Protein AF-A0A7R7WGQ7-F1 (afdb_monomer)

Nearest PDB structures (foldseek):
  2ivq-assembly1_D  TM=3.735E-01  e=1.641E+00  Escherichia coli
  2iu7-assembly1_I  TM=3.763E-01  e=2.110E+00  Escherichia coli
  2iu7-assembly1_J  TM=3.765E-01  e=1.981E+00  Escherichia coli
  2iuo-assembly1_J  TM=3.733E-01  e=1.981E+00  Escherichia coli
  8dy7-assembly1_G  TM=5.389E-01  e=8.961E+00  Streptomyces venezuelae

InterPro domains:
  IPR001171 Sterol biosynthesis ERG24/DHCR-like [PF01222] (3-118)
  IPR001171 Sterol biosynthesis ERG24/DHCR-like [PF01222] (130-166)
  IPR018083 Sterol reductase, conserved site [PS01018] (130-153)

Sequence (166 aa):
MFTVVLLRAVVVVDFFVNEEVFFHTLDGKYESFGFYNIYGFSAMMPVFWTLQTQYLAKHPTEISLPALIASIVIFVAGWSLRFYADRQKMRFNRTQGKCLFWGRQAQGIPVSYQTRDGKTHRSHLLCSGMIVHRCFRDEEKCADKYGSGWDEYCRRVPWRIVPGVF

Secondary structure (DSSP, 8-state):
-HHHHHHHHHHHHHHHHTHHHHTTSHHHHHPPPSHHHHHIIIIIHHHHHHHHHHHHHHS-----HHHHHHHHHHHHHHHHHHHHHHHHHHHHHHTTT--EETTEE--EEEEEEE-TTS-EEEEEEE-SS------HHHHHHHHHHHTHHHHHHHHH---SSSTTT-

Radius of gyration: 19.75 Å; Cα contacts (8 Å, |Δi|>4): 121; chains: 1; bounding box: 44×36×57 Å

Structure (mmCIF, N/CA/C/O backbone):
data_AF-A0A7R7WGQ7-F1
#
_entry.id   AF-A0A7R7WGQ7-F1
#
loop_
_atom_site.group_PDB
_atom_site.id
_atom_site.type_symbol
_atom_site.label_atom_id
_atom_site.label_alt_id
_atom_site.label_comp_id
_atom_site.label_asym_id
_atom_site.label_entity_id
_atom_site.label_seq_id
_atom_site.pdbx_PDB_ins_code
_atom_site.Cartn_x
_atom_site.Cartn_y
_atom_site.Cartn_z
_atom_site.occupancy
_atom_site.B_iso_or_equiv
_atom_site.auth_seq_id
_atom_site.auth_comp_id
_atom_site.auth_asym_id
_atom_site.auth_atom_id
_atom_site.pdbx_PDB_model_num
ATOM 1 N N . MET A 1 1 ? 15.318 -0.614 -17.444 1.00 84.44 1 MET A N 1
ATOM 2 C CA . MET A 1 1 ? 15.894 -0.821 -16.092 1.00 84.44 1 MET A CA 1
ATOM 3 C C . MET A 1 1 ? 15.761 0.415 -15.200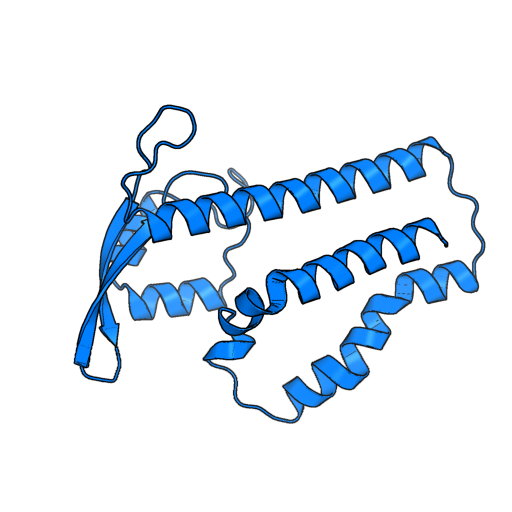 1.00 84.44 1 MET A C 1
ATOM 5 O O . MET A 1 1 ? 15.094 0.317 -14.178 1.00 84.44 1 MET A O 1
ATOM 9 N N . PHE A 1 2 ? 16.328 1.568 -15.585 1.00 88.00 2 PHE A N 1
ATOM 10 C CA . PHE A 1 2 ? 16.333 2.796 -14.767 1.00 88.00 2 PHE A CA 1
ATOM 11 C C . PHE A 1 2 ? 14.957 3.223 -14.247 1.00 88.00 2 PHE A C 1
ATOM 13 O O . PHE A 1 2 ? 14.814 3.483 -13.058 1.00 88.00 2 PHE A O 1
ATOM 20 N N . THR A 1 3 ? 13.930 3.217 -15.100 1.00 88.56 3 THR A N 1
ATOM 21 C CA . THR A 1 3 ? 12.568 3.602 -14.701 1.00 88.56 3 THR A CA 1
ATOM 22 C C . THR A 1 3 ? 12.040 2.754 -13.546 1.00 88.56 3 THR A C 1
ATOM 24 O O . THR A 1 3 ? 11.527 3.301 -12.581 1.00 88.56 3 THR A O 1
ATOM 27 N N . VAL A 1 4 ? 12.217 1.430 -13.584 1.00 90.06 4 VAL A N 1
ATOM 28 C CA . VAL A 1 4 ? 11.730 0.529 -12.521 1.00 90.06 4 VAL A CA 1
ATOM 29 C C . VAL A 1 4 ? 12.442 0.802 -11.196 1.00 90.06 4 VAL A C 1
ATOM 31 O O . VAL A 1 4 ? 11.802 0.823 -10.147 1.00 90.06 4 VAL A O 1
ATOM 34 N N . VAL A 1 5 ? 13.754 1.052 -11.243 1.00 91.44 5 VAL A N 1
ATOM 35 C CA . VAL A 1 5 ? 14.539 1.418 -10.055 1.00 91.44 5 VAL A CA 1
ATOM 36 C C . VAL A 1 5 ? 14.045 2.742 -9.474 1.00 91.44 5 VAL A C 1
ATOM 38 O O . VAL A 1 5 ? 13.838 2.831 -8.267 1.00 91.44 5 VAL A O 1
ATOM 41 N N . LEU A 1 6 ? 13.794 3.742 -10.323 1.00 92.38 6 LEU A N 1
ATOM 42 C CA . LEU A 1 6 ? 13.320 5.058 -9.899 1.00 92.38 6 LEU A CA 1
ATOM 43 C C . LEU A 1 6 ? 11.914 4.997 -9.286 1.00 92.38 6 LEU A C 1
ATOM 45 O O . LEU A 1 6 ? 11.705 5.532 -8.201 1.00 92.38 6 LEU A O 1
ATOM 49 N N . LEU A 1 7 ? 10.970 4.293 -9.920 1.00 92.56 7 LEU A N 1
ATOM 50 C CA . LEU A 1 7 ? 9.621 4.110 -9.370 1.00 92.56 7 LEU A CA 1
ATOM 51 C C . LEU A 1 7 ? 9.659 3.391 -8.012 1.00 92.56 7 LEU A C 1
ATOM 53 O O . LEU A 1 7 ? 8.955 3.785 -7.086 1.00 92.56 7 LEU A O 1
ATOM 57 N N . ARG A 1 8 ? 10.525 2.379 -7.854 1.00 92.00 8 ARG A N 1
ATOM 58 C CA . ARG A 1 8 ? 10.718 1.700 -6.565 1.00 92.00 8 ARG A CA 1
ATOM 59 C C . ARG A 1 8 ? 11.329 2.630 -5.517 1.00 92.00 8 ARG A C 1
ATOM 61 O O . ARG A 1 8 ? 10.873 2.623 -4.380 1.00 92.00 8 ARG A O 1
ATOM 68 N N . ALA A 1 9 ? 12.321 3.438 -5.890 1.00 92.44 9 ALA A N 1
ATOM 69 C CA . ALA A 1 9 ? 12.937 4.404 -4.986 1.00 92.44 9 ALA A CA 1
ATOM 70 C C . ALA A 1 9 ? 11.906 5.409 -4.448 1.00 92.44 9 ALA A C 1
ATOM 72 O O . ALA A 1 9 ? 11.914 5.691 -3.255 1.00 92.44 9 ALA A O 1
ATOM 73 N N . VAL A 1 10 ? 10.967 5.870 -5.284 1.00 92.81 10 VAL A N 1
ATOM 74 C CA . VAL A 1 10 ? 9.854 6.730 -4.842 1.00 92.81 10 VAL A CA 1
ATOM 75 C C . VAL A 1 10 ? 9.012 6.045 -3.762 1.00 92.81 10 VAL A C 1
ATOM 77 O O . VAL A 1 10 ? 8.719 6.669 -2.747 1.00 92.81 10 VAL A O 1
ATOM 80 N N . VAL A 1 11 ? 8.664 4.765 -3.935 1.00 91.19 11 VAL A N 1
ATOM 81 C CA . VAL A 1 11 ? 7.897 4.006 -2.925 1.00 91.19 11 VAL A CA 1
ATOM 82 C C . VAL A 1 11 ? 8.679 3.854 -1.619 1.00 91.19 11 VAL A C 1
ATOM 84 O O . VAL A 1 11 ? 8.107 4.005 -0.545 1.00 91.19 11 VAL A O 1
ATOM 87 N N . VAL A 1 12 ? 9.983 3.579 -1.697 1.00 92.06 12 VAL A N 1
ATOM 88 C CA . VAL A 1 12 ? 10.841 3.439 -0.510 1.00 92.06 12 VAL A CA 1
ATOM 89 C C . VAL A 1 12 ? 10.956 4.765 0.243 1.00 92.06 12 VAL A C 1
ATOM 91 O O . VAL A 1 12 ? 10.806 4.791 1.461 1.00 92.06 12 VAL A O 1
ATOM 94 N N . VAL A 1 13 ? 11.176 5.874 -0.466 1.00 94.12 13 VAL A N 1
ATOM 95 C CA . VAL A 1 13 ? 11.225 7.208 0.150 1.00 94.12 13 VAL A CA 1
ATOM 96 C C . VAL A 1 13 ? 9.881 7.553 0.789 1.00 94.12 13 VAL A C 1
ATOM 98 O O . VAL A 1 13 ? 9.855 8.012 1.925 1.00 94.12 13 VAL A O 1
ATOM 101 N N . ASP A 1 14 ? 8.766 7.292 0.104 1.00 90.56 14 ASP A N 1
ATOM 102 C CA . ASP A 1 14 ? 7.423 7.521 0.647 1.00 90.56 14 ASP A CA 1
ATOM 103 C C . ASP A 1 14 ? 7.162 6.713 1.926 1.00 90.56 14 ASP A C 1
ATOM 105 O O . ASP A 1 14 ? 6.594 7.249 2.878 1.00 90.56 14 ASP A O 1
ATOM 109 N N . PHE A 1 15 ? 7.626 5.461 1.976 1.00 89.00 15 PHE A N 1
ATOM 110 C CA . PHE A 1 15 ? 7.545 4.629 3.174 1.00 89.00 15 PHE A CA 1
ATOM 111 C C . PHE A 1 15 ? 8.283 5.265 4.357 1.00 89.00 15 PHE A C 1
ATOM 113 O O . PHE A 1 15 ? 7.694 5.402 5.425 1.00 89.00 15 PHE A O 1
ATOM 120 N N . PHE A 1 16 ? 9.530 5.708 4.166 1.00 91.69 16 PHE A N 1
ATOM 121 C CA . PHE A 1 16 ? 10.309 6.332 5.242 1.00 91.69 16 PHE A CA 1
ATOM 122 C C . PHE A 1 16 ? 9.767 7.704 5.657 1.00 91.69 16 PHE A C 1
ATOM 124 O O . PHE A 1 16 ? 9.778 8.038 6.836 1.00 91.69 16 PHE A O 1
ATOM 131 N N . VAL A 1 17 ? 9.241 8.494 4.718 1.00 90.94 17 VAL A N 1
ATOM 132 C CA . VAL A 1 17 ? 8.597 9.779 5.042 1.00 90.94 17 VAL A CA 1
ATOM 133 C C . VAL A 1 17 ? 7.339 9.574 5.893 1.00 90.94 17 VAL A C 1
ATOM 135 O O . VAL A 1 17 ? 7.042 10.402 6.750 1.00 90.94 17 VAL A O 1
ATOM 138 N N . ASN A 1 18 ? 6.610 8.475 5.683 1.00 87.56 18 ASN A N 1
ATOM 139 C CA . ASN A 1 18 ? 5.382 8.146 6.410 1.00 87.56 18 ASN A CA 1
ATOM 140 C C . ASN A 1 18 ? 5.576 6.962 7.375 1.00 87.56 18 ASN A C 1
ATOM 142 O O . ASN A 1 18 ? 4.634 6.201 7.610 1.00 87.56 18 ASN A O 1
ATOM 146 N N . GLU A 1 19 ? 6.774 6.801 7.943 1.00 89.75 19 GLU A N 1
ATOM 147 C CA . GLU A 1 19 ? 7.125 5.655 8.795 1.00 89.75 19 GLU A CA 1
ATOM 148 C C . GLU A 1 19 ? 6.174 5.505 9.995 1.00 89.75 19 GLU A C 1
ATOM 150 O O . GLU A 1 19 ? 5.820 4.394 10.383 1.00 89.75 19 GLU A O 1
ATOM 155 N N . GLU A 1 20 ? 5.651 6.612 10.530 1.00 85.81 20 GLU A N 1
ATOM 156 C CA . GLU A 1 20 ? 4.666 6.593 11.619 1.00 85.81 20 GLU A CA 1
ATOM 157 C C . GLU A 1 20 ? 3.409 5.764 11.291 1.00 85.81 20 GLU A C 1
ATOM 159 O O . GLU A 1 20 ? 2.813 5.132 12.168 1.00 85.81 20 GLU A O 1
ATOM 164 N N . VAL A 1 21 ? 3.021 5.711 10.013 1.00 82.25 21 VAL A N 1
ATOM 165 C CA . VAL A 1 21 ? 1.846 4.966 9.551 1.00 82.25 21 VAL A CA 1
ATOM 166 C C . VAL A 1 21 ? 2.081 3.460 9.655 1.00 82.25 21 VAL A C 1
ATOM 168 O O . VAL A 1 21 ? 1.125 2.715 9.891 1.00 82.25 21 VAL A O 1
ATOM 171 N N . PHE A 1 22 ? 3.333 2.999 9.570 1.00 83.38 22 PHE A N 1
ATOM 172 C CA . PHE A 1 22 ? 3.681 1.587 9.715 1.00 83.38 22 PHE A CA 1
ATOM 173 C C . PHE A 1 22 ? 3.238 1.033 11.075 1.00 83.38 22 PHE A C 1
ATOM 175 O O . PHE A 1 22 ? 2.601 -0.018 11.135 1.00 83.38 22 PHE A O 1
ATOM 182 N N . PHE A 1 23 ? 3.431 1.781 12.164 1.00 83.50 23 PHE A N 1
ATOM 183 C CA . PHE A 1 23 ? 2.985 1.377 13.507 1.00 83.50 23 PHE A CA 1
ATOM 184 C C . PHE A 1 23 ? 1.461 1.330 13.658 1.00 83.50 23 PHE A C 1
ATOM 186 O O . PHE A 1 23 ? 0.927 0.801 14.635 1.00 83.50 23 PHE A O 1
ATOM 193 N N . HIS A 1 24 ? 0.722 1.888 12.700 1.00 79.31 24 HIS A N 1
ATOM 194 C CA . HIS A 1 24 ? -0.728 1.814 12.676 1.00 79.31 24 HIS A CA 1
ATOM 195 C C . HIS A 1 24 ? -1.288 0.623 11.896 1.00 79.31 24 HIS A C 1
ATOM 197 O O . HIS A 1 24 ? -2.495 0.374 12.024 1.00 79.31 24 HIS A O 1
ATOM 203 N N . THR A 1 25 ? -0.440 -0.111 11.172 1.00 82.06 25 THR A N 1
ATOM 204 C CA . THR A 1 25 ? -0.795 -1.330 10.432 1.00 82.06 25 THR A CA 1
ATOM 205 C C . THR A 1 25 ? -1.092 -2.512 11.361 1.00 82.06 25 THR A C 1
ATOM 207 O O . THR A 1 25 ? -0.892 -2.444 12.579 1.00 82.06 25 THR A O 1
ATOM 210 N N . LEU A 1 26 ? -1.616 -3.602 10.792 1.00 79.69 26 LEU A N 1
ATOM 211 C CA . LEU A 1 26 ? -1.875 -4.830 11.542 1.00 79.69 26 LEU A CA 1
ATOM 212 C C . LEU A 1 26 ? -0.591 -5.451 12.092 1.00 79.69 26 LEU A C 1
ATOM 214 O O . LEU A 1 26 ? -0.585 -5.861 13.255 1.00 79.69 26 LEU A O 1
ATOM 218 N N . ASP A 1 27 ? 0.456 -5.474 11.270 1.00 80.19 27 ASP A N 1
ATOM 219 C CA . ASP A 1 27 ? 1.744 -6.088 11.587 1.00 80.19 27 ASP A CA 1
ATOM 220 C C . ASP A 1 27 ? 2.391 -5.361 12.772 1.00 80.19 27 ASP A C 1
ATOM 222 O O . ASP A 1 27 ? 2.800 -5.992 13.741 1.00 80.19 27 ASP A O 1
ATOM 226 N N . GLY A 1 28 ? 2.359 -4.022 12.769 1.00 83.00 28 GLY A N 1
ATOM 227 C CA . GLY A 1 28 ? 2.919 -3.213 13.855 1.00 83.00 28 GLY A CA 1
ATOM 228 C C . GLY A 1 28 ? 2.157 -3.292 15.187 1.00 83.00 28 GLY A C 1
ATOM 229 O O . GLY A 1 28 ? 2.760 -3.118 16.242 1.00 83.00 28 GLY A O 1
ATOM 230 N N . LYS A 1 29 ? 0.837 -3.535 15.172 1.00 82.19 29 LYS A N 1
ATOM 231 C CA . LYS A 1 29 ? 0.005 -3.513 16.396 1.00 82.19 29 LYS A CA 1
ATOM 232 C C . LYS A 1 29 ? -0.230 -4.871 17.035 1.00 82.19 29 LYS A C 1
ATOM 234 O O . LYS A 1 29 ? -0.433 -4.936 18.246 1.00 82.19 29 LYS A O 1
ATOM 239 N N . TYR A 1 30 ? -0.352 -5.917 16.224 1.00 79.12 30 TYR A N 1
ATOM 240 C CA . TYR A 1 30 ? -0.943 -7.179 16.670 1.00 79.12 30 TYR A CA 1
ATOM 241 C C . TYR A 1 30 ? -0.056 -8.393 16.440 1.00 79.12 30 TYR A C 1
ATOM 243 O O . TYR A 1 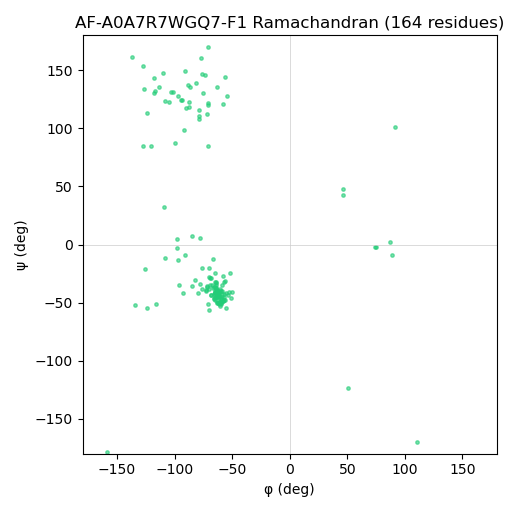30 ? -0.303 -9.417 17.074 1.00 79.12 30 TYR A O 1
ATOM 251 N N . GLU A 1 31 ? 0.918 -8.324 15.535 1.00 82.31 31 GLU A N 1
ATOM 252 C CA . GLU A 1 31 ? 1.778 -9.471 15.267 1.00 82.31 31 GLU A CA 1
ATOM 253 C C . GLU A 1 31 ? 2.964 -9.500 16.229 1.00 82.31 31 GLU A C 1
ATOM 255 O O . GLU A 1 31 ? 3.602 -8.485 16.508 1.00 82.31 31 GLU A O 1
ATOM 260 N N . SER A 1 32 ? 3.256 -10.685 16.767 1.00 83.88 32 SER A N 1
ATOM 261 C CA . SER A 1 32 ? 4.446 -10.887 17.580 1.00 83.88 32 SER A CA 1
ATOM 262 C C . SER A 1 32 ? 5.691 -10.908 16.697 1.00 83.88 32 SER A C 1
ATOM 264 O O . SER A 1 32 ? 5.688 -11.381 15.555 1.00 83.88 32 SER A O 1
ATOM 266 N N . PHE A 1 33 ? 6.793 -10.401 17.239 1.00 85.56 33 PHE A N 1
ATOM 267 C CA . PHE A 1 33 ? 8.074 -10.505 16.563 1.00 85.56 33 PHE A CA 1
ATOM 268 C C . PHE A 1 33 ? 8.554 -11.960 16.611 1.00 85.56 33 PHE A C 1
ATOM 270 O O . PHE A 1 33 ? 8.719 -12.537 17.685 1.00 85.56 33 PHE A O 1
ATOM 277 N N . GLY A 1 34 ? 8.745 -12.568 15.444 1.00 89.06 34 GLY A N 1
ATOM 278 C CA . GLY A 1 34 ? 9.099 -13.978 15.317 1.00 89.06 34 GLY A CA 1
ATOM 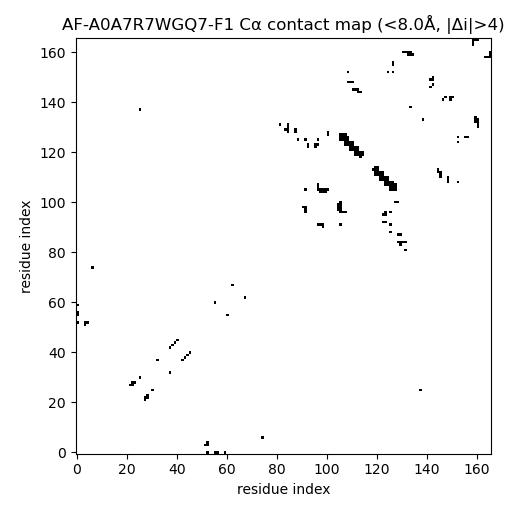279 C C . GLY A 1 34 ? 9.749 -14.281 13.974 1.00 89.06 34 GLY A C 1
ATOM 280 O O . GLY A 1 34 ? 9.936 -13.389 13.146 1.00 89.06 34 GLY A O 1
ATOM 281 N N . PHE A 1 35 ? 10.077 -15.556 13.748 1.00 90.75 35 PHE A N 1
ATOM 282 C CA . PHE A 1 35 ? 10.805 -15.998 12.554 1.00 90.75 35 PHE A CA 1
ATOM 283 C C . PHE A 1 35 ? 10.146 -15.548 11.246 1.00 90.75 35 PHE A C 1
ATOM 285 O O . PHE A 1 35 ? 10.839 -15.057 10.363 1.00 90.75 35 PHE A O 1
ATOM 292 N N . TYR A 1 36 ? 8.817 -15.655 11.141 1.00 87.44 36 TYR A N 1
ATOM 293 C CA . TYR A 1 36 ? 8.073 -15.229 9.953 1.00 87.44 36 TYR A CA 1
ATOM 294 C C . TYR A 1 36 ? 8.321 -13.752 9.609 1.00 87.44 36 TYR A C 1
ATOM 296 O O . TYR A 1 36 ? 8.670 -13.440 8.474 1.00 87.44 36 TYR A O 1
ATOM 304 N N . ASN A 1 37 ? 8.232 -12.863 10.602 1.00 87.00 37 ASN A N 1
ATOM 305 C CA . ASN A 1 37 ? 8.456 -11.430 10.413 1.00 87.00 37 ASN A CA 1
ATOM 306 C C . ASN A 1 37 ? 9.922 -11.125 10.086 1.00 87.00 37 ASN A C 1
ATOM 308 O O . ASN A 1 37 ? 10.205 -10.390 9.141 1.00 87.00 37 ASN A O 1
ATOM 312 N N . ILE A 1 38 ? 10.865 -11.752 10.796 1.00 90.44 38 ILE A N 1
ATOM 313 C CA . ILE A 1 38 ? 12.300 -11.583 10.529 1.00 90.44 38 ILE A CA 1
ATOM 314 C C . ILE A 1 38 ? 12.636 -12.030 9.105 1.00 90.44 38 ILE A C 1
ATOM 316 O O . ILE A 1 38 ? 13.232 -11.271 8.343 1.00 90.44 38 ILE A O 1
ATOM 320 N N . TYR A 1 39 ? 12.247 -13.245 8.725 1.00 92.81 39 TYR A N 1
ATOM 321 C CA . TYR A 1 39 ? 12.525 -13.805 7.405 1.00 92.81 39 TYR A CA 1
ATOM 322 C C . TYR A 1 39 ? 11.818 -13.020 6.293 1.00 92.81 39 TYR A C 1
ATOM 324 O O . TYR A 1 39 ? 12.424 -12.723 5.259 1.00 92.81 39 TYR A O 1
ATOM 332 N N . GLY A 1 40 ? 10.564 -12.629 6.533 1.00 90.56 40 GLY A N 1
ATOM 333 C CA . GLY A 1 40 ? 9.759 -11.815 5.631 1.00 90.56 40 GLY A CA 1
ATOM 334 C C . GLY A 1 40 ? 10.451 -10.504 5.263 1.00 90.56 40 GLY A C 1
ATOM 335 O O . GLY A 1 40 ? 10.675 -10.243 4.080 1.00 90.56 40 GLY A O 1
ATOM 336 N N . PHE A 1 41 ? 10.850 -9.713 6.263 1.00 88.06 41 PHE A N 1
ATOM 337 C CA . PHE A 1 41 ? 11.467 -8.405 6.033 1.00 88.06 41 PHE A CA 1
ATOM 338 C C . PHE A 1 41 ? 12.932 -8.487 5.584 1.00 88.06 41 PHE A C 1
ATOM 340 O O . PHE A 1 41 ? 13.343 -7.708 4.727 1.00 88.06 41 PHE A O 1
ATOM 347 N N . SER A 1 42 ? 13.728 -9.417 6.126 1.00 89.31 42 SER A N 1
ATOM 348 C CA . SER A 1 42 ? 15.180 -9.451 5.873 1.00 89.31 42 SER A CA 1
ATOM 349 C C . SER A 1 42 ? 15.588 -10.190 4.598 1.00 89.31 42 SER A C 1
ATOM 351 O O . SER A 1 42 ? 16.534 -9.774 3.933 1.00 89.31 42 SER A O 1
ATOM 353 N N . ALA A 1 43 ? 14.892 -11.272 4.243 1.00 89.25 43 ALA A N 1
ATOM 354 C CA . ALA A 1 43 ? 15.289 -12.143 3.138 1.00 89.25 43 ALA A CA 1
ATOM 355 C C . ALA A 1 43 ? 14.255 -12.134 2.013 1.00 89.25 43 ALA A C 1
ATOM 357 O O . ALA A 1 43 ? 14.583 -11.903 0.850 1.00 89.25 43 ALA A O 1
ATOM 358 N N . MET A 1 44 ? 12.989 -12.356 2.358 1.00 92.31 44 MET A N 1
ATOM 359 C CA . MET A 1 44 ? 11.943 -12.599 1.375 1.00 92.31 44 MET A CA 1
ATOM 360 C C . MET A 1 44 ? 11.591 -11.333 0.576 1.00 92.31 44 MET A C 1
ATOM 362 O O . MET A 1 44 ? 11.593 -11.353 -0.658 1.00 92.31 44 MET A O 1
ATOM 366 N N . MET A 1 45 ? 11.322 -10.214 1.258 1.00 90.00 45 MET A N 1
ATOM 367 C CA . MET A 1 45 ? 10.947 -8.955 0.608 1.00 90.00 45 MET A CA 1
ATOM 368 C C . MET A 1 45 ? 12.039 -8.413 -0.327 1.00 90.00 45 MET A C 1
ATOM 370 O O . MET A 1 45 ? 11.718 -8.173 -1.492 1.00 90.00 45 MET A O 1
ATOM 374 N N . PRO A 1 46 ? 13.318 -8.273 0.078 1.00 90.12 46 PRO A N 1
ATOM 375 C CA . PRO A 1 46 ? 14.356 -7.753 -0.817 1.00 90.12 46 PRO A CA 1
ATOM 376 C C . PRO A 1 46 ? 14.535 -8.592 -2.088 1.00 90.12 46 PRO A C 1
ATOM 378 O O . PRO A 1 46 ? 14.776 -8.045 -3.167 1.00 90.12 46 PRO A O 1
ATOM 381 N N . VAL A 1 47 ? 14.366 -9.915 -1.989 1.00 91.06 47 VAL A N 1
ATOM 382 C CA . VAL A 1 47 ? 14.463 -10.823 -3.137 1.00 91.06 47 VAL A CA 1
ATOM 383 C C . VAL A 1 47 ? 13.279 -10.628 -4.082 1.00 91.06 47 VAL A C 1
ATOM 385 O O . VAL A 1 47 ? 13.492 -10.286 -5.245 1.00 91.06 47 VAL A O 1
ATOM 388 N N . PHE A 1 48 ? 12.036 -10.763 -3.603 1.00 92.12 48 PHE A N 1
ATOM 389 C CA . PHE A 1 48 ? 10.857 -10.637 -4.473 1.00 92.12 48 PHE A CA 1
ATOM 390 C C . PHE A 1 48 ? 10.717 -9.243 -5.074 1.00 92.12 48 PHE A C 1
ATOM 392 O O . PHE A 1 48 ? 10.411 -9.098 -6.260 1.00 92.12 48 PHE A O 1
ATOM 399 N N . TRP A 1 49 ? 10.982 -8.209 -4.280 1.00 89.00 49 TRP A N 1
ATOM 400 C CA . TRP A 1 49 ? 10.829 -6.832 -4.726 1.00 89.00 49 TRP A CA 1
ATOM 401 C C . TRP A 1 49 ? 11.872 -6.439 -5.759 1.00 89.00 49 TRP A C 1
ATOM 403 O O . TRP A 1 49 ? 11.623 -5.489 -6.489 1.00 89.00 49 TRP A O 1
ATOM 413 N N . THR A 1 50 ? 13.002 -7.145 -5.865 1.00 92.31 50 THR A N 1
ATOM 414 C CA . THR A 1 50 ? 14.037 -6.883 -6.877 1.00 92.31 50 THR A CA 1
ATOM 415 C C . THR A 1 50 ? 13.955 -7.798 -8.100 1.00 92.31 50 THR A C 1
ATOM 417 O O . THR A 1 50 ? 14.687 -7.559 -9.066 1.00 92.31 50 THR A O 1
ATOM 420 N N . LEU A 1 51 ? 13.036 -8.770 -8.141 1.00 92.00 51 LEU A N 1
ATOM 421 C CA . LEU A 1 51 ? 12.910 -9.708 -9.265 1.00 92.00 51 LEU A CA 1
ATOM 422 C C . LEU A 1 51 ? 12.731 -9.011 -10.616 1.00 92.00 51 LEU A C 1
ATOM 424 O O . LEU A 1 51 ? 13.380 -9.400 -11.582 1.00 92.00 51 LEU A O 1
ATOM 428 N N . GLN A 1 52 ? 11.922 -7.947 -10.702 1.00 90.38 52 GLN A N 1
ATOM 429 C CA . GLN A 1 52 ? 11.698 -7.256 -11.983 1.00 90.38 52 GLN A CA 1
ATOM 430 C C . GLN A 1 52 ? 12.992 -6.615 -12.503 1.00 90.38 52 GLN A C 1
ATOM 432 O O . GLN A 1 52 ? 13.277 -6.634 -13.697 1.00 90.38 52 GLN A O 1
ATOM 437 N N . THR A 1 53 ? 13.808 -6.070 -11.597 1.00 90.19 53 THR A N 1
ATOM 438 C CA . THR A 1 53 ? 15.109 -5.478 -11.937 1.00 90.19 53 THR A CA 1
ATOM 439 C C . THR A 1 53 ? 16.143 -6.540 -12.297 1.00 90.19 53 THR A C 1
ATOM 441 O O . THR A 1 53 ? 16.884 -6.343 -13.253 1.00 90.19 53 THR A O 1
ATOM 444 N N . GLN A 1 54 ? 16.154 -7.680 -11.598 1.00 91.31 54 GLN A N 1
ATOM 445 C CA . GLN A 1 54 ? 17.022 -8.815 -11.928 1.00 91.31 54 GLN A CA 1
ATOM 446 C C . GLN A 1 54 ? 16.673 -9.407 -13.301 1.00 91.31 54 GLN A C 1
ATOM 448 O O . GLN A 1 54 ? 17.566 -9.711 -14.091 1.00 91.31 54 GLN A O 1
ATOM 453 N N . TYR A 1 55 ? 15.379 -9.525 -13.609 1.00 91.81 55 TYR A N 1
ATOM 454 C CA . TYR A 1 55 ? 14.899 -9.998 -14.904 1.00 91.81 55 TYR A CA 1
ATOM 455 C C . TYR A 1 55 ? 15.334 -9.0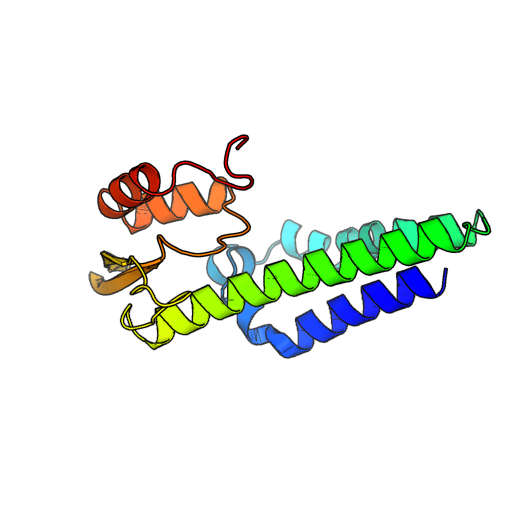61 -16.037 1.00 91.81 55 TYR A C 1
ATOM 457 O O . TYR A 1 55 ? 15.952 -9.506 -17.000 1.00 91.81 55 TYR A O 1
ATOM 465 N N . LEU A 1 56 ? 15.099 -7.753 -15.885 1.00 90.56 56 LEU A N 1
ATOM 466 C CA . LEU A 1 56 ? 15.492 -6.743 -16.875 1.00 90.56 56 LEU A CA 1
ATOM 467 C C . LEU A 1 56 ? 17.013 -6.609 -17.045 1.00 90.56 56 LEU A C 1
ATOM 469 O O . LEU A 1 56 ? 17.461 -6.161 -18.095 1.00 90.56 56 LEU A O 1
ATOM 473 N N . ALA A 1 57 ? 17.804 -6.969 -16.031 1.00 89.31 57 ALA A N 1
ATOM 474 C CA . ALA A 1 57 ? 19.261 -6.995 -16.140 1.00 89.31 57 ALA A CA 1
ATOM 475 C C . ALA A 1 57 ? 19.756 -8.161 -17.013 1.00 89.31 57 ALA A C 1
ATOM 477 O O . ALA A 1 57 ? 20.731 -8.006 -17.742 1.00 89.31 57 ALA A O 1
ATOM 478 N N . LYS A 1 58 ? 19.081 -9.319 -16.961 1.00 90.75 58 LYS A N 1
ATOM 479 C CA . LYS A 1 58 ? 19.401 -10.490 -17.799 1.00 90.75 58 LYS A CA 1
ATOM 480 C C . LYS A 1 58 ? 18.802 -10.399 -19.203 1.00 90.75 58 LYS A C 1
ATOM 482 O O . LYS A 1 58 ? 19.387 -10.918 -20.147 1.00 90.75 58 LYS A O 1
ATOM 487 N N . HIS A 1 59 ? 17.654 -9.740 -19.337 1.00 88.25 59 HIS A N 1
ATOM 488 C CA . HIS A 1 59 ? 16.946 -9.549 -20.598 1.00 88.25 59 HIS A CA 1
ATOM 489 C C . HIS A 1 59 ? 16.804 -8.049 -20.891 1.00 88.25 59 HIS A C 1
ATOM 491 O O . HIS A 1 59 ? 15.777 -7.456 -20.547 1.00 88.25 59 HIS A O 1
ATOM 497 N N . PRO A 1 60 ? 17.822 -7.413 -21.502 1.00 82.31 60 PRO A N 1
ATOM 498 C CA . PRO A 1 60 ? 17.758 -6.007 -21.883 1.00 82.31 60 PRO A CA 1
ATOM 499 C C . PRO A 1 60 ? 16.789 -5.829 -23.059 1.00 82.31 60 PRO A C 1
ATOM 501 O O . PRO A 1 60 ? 17.173 -5.835 -24.223 1.00 82.31 60 PRO A O 1
ATOM 504 N N . THR A 1 61 ? 15.501 -5.707 -22.748 1.00 79.31 61 THR A N 1
ATOM 505 C CA . THR A 1 61 ? 14.447 -5.420 -23.722 1.00 79.31 61 THR A CA 1
ATOM 506 C C . THR A 1 61 ? 14.193 -3.921 -23.785 1.00 79.31 61 THR A C 1
ATOM 508 O O . THR A 1 61 ? 13.861 -3.300 -22.768 1.00 79.31 61 THR A O 1
ATOM 511 N N . GLU A 1 62 ? 14.289 -3.342 -24.977 1.00 80.75 62 GLU A N 1
ATOM 512 C CA . GLU A 1 62 ? 13.852 -1.972 -25.222 1.00 80.75 62 GLU A CA 1
ATOM 513 C C . GLU A 1 62 ? 12.328 -1.951 -25.372 1.00 80.75 62 GLU A C 1
ATOM 515 O O . GLU A 1 62 ? 11.757 -2.502 -26.311 1.00 80.75 62 GLU A O 1
ATOM 520 N N . ILE A 1 63 ? 11.647 -1.367 -24.387 1.00 83.19 63 ILE A N 1
ATOM 521 C CA . ILE A 1 63 ? 10.193 -1.202 -24.418 1.00 83.19 63 ILE A CA 1
ATOM 522 C C . ILE A 1 63 ? 9.876 0.032 -25.264 1.00 83.19 63 ILE A C 1
ATOM 524 O O . ILE A 1 63 ? 10.529 1.067 -25.130 1.00 83.19 63 ILE A O 1
ATOM 528 N N . SER A 1 64 ? 8.841 -0.059 -26.101 1.00 89.94 64 SER A N 1
ATOM 529 C CA . SER A 1 64 ? 8.349 1.089 -26.865 1.00 89.94 64 SER A CA 1
ATOM 530 C C . SER A 1 64 ? 7.977 2.269 -25.952 1.00 89.94 64 SER A C 1
ATOM 532 O O . SER A 1 64 ? 7.434 2.092 -24.856 1.00 89.94 64 SER A O 1
ATOM 534 N N . LEU A 1 65 ? 8.231 3.495 -26.418 1.00 89.56 65 LEU A N 1
ATOM 535 C CA . LEU A 1 65 ? 7.938 4.716 -25.661 1.00 89.56 65 LEU A CA 1
ATOM 536 C C . LEU A 1 65 ? 6.476 4.798 -25.156 1.00 89.56 65 LEU A C 1
ATOM 538 O O . LEU A 1 65 ? 6.286 5.165 -23.995 1.00 89.56 65 LEU A O 1
ATOM 542 N N . PRO A 1 66 ? 5.440 4.406 -25.933 1.00 92.56 66 PRO A N 1
ATOM 543 C CA . PRO A 1 66 ? 4.057 4.433 -25.453 1.00 92.56 66 PRO A CA 1
ATOM 544 C C . PRO A 1 66 ? 3.808 3.507 -24.260 1.00 92.56 66 PRO A C 1
ATOM 546 O O . PRO A 1 66 ? 3.145 3.903 -23.303 1.00 92.56 66 PRO A O 1
ATOM 549 N N . ALA A 1 67 ? 4.367 2.293 -24.275 1.00 90.06 67 ALA A N 1
ATOM 550 C CA . ALA A 1 67 ? 4.214 1.346 -23.172 1.00 90.06 67 ALA A CA 1
ATOM 551 C C . ALA A 1 67 ? 4.940 1.831 -21.904 1.00 90.06 67 ALA A C 1
ATOM 553 O O . ALA A 1 67 ? 4.430 1.665 -20.794 1.00 90.06 67 ALA A O 1
ATOM 554 N N . LEU A 1 68 ? 6.086 2.504 -22.062 1.00 90.75 68 LEU A N 1
ATOM 555 C CA . LEU A 1 68 ? 6.779 3.149 -20.949 1.00 90.75 68 LEU A CA 1
ATOM 556 C C . LEU A 1 68 ? 5.920 4.259 -20.326 1.00 90.75 68 LEU A C 1
ATOM 558 O O . LEU A 1 68 ? 5.709 4.255 -19.113 1.00 90.75 68 LEU A O 1
ATOM 562 N N . ILE A 1 69 ? 5.382 5.168 -21.144 1.00 92.94 69 ILE A N 1
ATOM 563 C CA . ILE A 1 69 ? 4.511 6.257 -20.677 1.00 92.94 69 ILE A CA 1
ATOM 564 C C . ILE A 1 69 ? 3.276 5.687 -19.974 1.00 92.94 69 ILE A C 1
ATOM 566 O O . ILE A 1 69 ? 2.966 6.106 -18.861 1.00 92.94 69 ILE A O 1
ATOM 570 N N . ALA A 1 70 ? 2.617 4.689 -20.568 1.00 93.75 70 ALA A N 1
ATOM 571 C CA . ALA A 1 70 ? 1.459 4.034 -19.966 1.00 93.75 70 ALA A CA 1
ATOM 572 C C . ALA A 1 70 ? 1.787 3.440 -18.585 1.00 93.75 70 ALA A C 1
ATOM 574 O O . ALA A 1 70 ? 1.026 3.636 -17.639 1.00 93.75 70 ALA A O 1
ATOM 575 N N . SER A 1 71 ? 2.944 2.784 -18.431 1.00 91.31 71 SER A N 1
ATOM 576 C CA . SER A 1 71 ? 3.360 2.211 -17.144 1.00 91.31 71 SER A CA 1
ATOM 577 C C . SER A 1 71 ? 3.572 3.275 -16.057 1.00 91.31 71 SER A C 1
ATOM 579 O O . SER A 1 71 ? 3.150 3.087 -14.915 1.00 91.31 71 SER A O 1
ATOM 581 N N . ILE A 1 72 ? 4.153 4.425 -16.417 1.00 93.44 72 ILE A N 1
ATOM 582 C CA . ILE A 1 72 ? 4.361 5.555 -15.502 1.00 93.44 72 ILE A CA 1
ATOM 583 C C . ILE A 1 72 ? 3.019 6.189 -15.128 1.00 93.44 72 ILE A C 1
ATOM 585 O O . ILE A 1 72 ? 2.783 6.464 -13.954 1.00 93.44 72 ILE A O 1
ATOM 589 N N . VAL A 1 73 ? 2.118 6.383 -16.095 1.00 95.25 73 VAL A N 1
ATOM 590 C CA . VAL A 1 73 ? 0.782 6.945 -15.848 1.00 95.25 73 VAL A CA 1
ATOM 591 C C . VAL A 1 73 ? -0.013 6.054 -14.898 1.00 95.25 73 VAL A C 1
ATOM 593 O O . VAL A 1 73 ? -0.576 6.560 -13.930 1.00 95.25 73 VAL A O 1
ATOM 596 N N . ILE A 1 74 ? -0.010 4.735 -15.116 1.00 94.19 74 ILE A N 1
ATOM 597 C CA . ILE A 1 74 ? -0.683 3.777 -14.227 1.00 94.19 74 ILE A CA 1
ATOM 598 C C . ILE A 1 74 ? -0.085 3.838 -12.816 1.00 94.19 74 ILE A C 1
ATOM 600 O O . ILE A 1 74 ? -0.832 3.874 -11.838 1.00 94.19 74 ILE A O 1
ATOM 604 N N . PHE A 1 75 ? 1.245 3.905 -12.694 1.00 93.56 75 PHE A N 1
ATOM 605 C CA . PHE A 1 75 ? 1.911 4.024 -11.396 1.00 93.56 75 PHE A CA 1
ATOM 606 C C . PHE A 1 75 ? 1.521 5.312 -10.661 1.00 93.56 75 PHE A C 1
ATOM 608 O O . PHE A 1 75 ? 1.123 5.261 -9.498 1.00 93.56 75 PHE A O 1
ATOM 615 N N . VAL A 1 76 ? 1.595 6.467 -11.329 1.00 93.62 76 VAL A N 1
ATOM 616 C CA . VAL A 1 76 ? 1.261 7.769 -10.728 1.00 93.62 76 VAL A CA 1
ATOM 617 C C . VAL A 1 76 ? -0.224 7.838 -10.369 1.00 93.62 76 VAL A C 1
ATOM 619 O O . VAL A 1 76 ? -0.573 8.319 -9.288 1.00 93.62 76 VAL A O 1
ATOM 622 N N . ALA A 1 77 ? -1.104 7.310 -11.223 1.00 93.31 77 ALA A N 1
ATOM 623 C CA . ALA A 1 77 ? -2.530 7.204 -10.937 1.00 93.31 77 ALA A CA 1
ATOM 624 C C . ALA A 1 77 ? -2.778 6.346 -9.688 1.00 93.31 77 ALA A C 1
ATOM 626 O O . ALA A 1 77 ? -3.432 6.809 -8.760 1.00 93.31 77 ALA A O 1
ATOM 627 N N . GLY A 1 78 ? -2.193 5.148 -9.600 1.00 89.94 78 GLY A N 1
ATOM 628 C CA . GLY A 1 78 ? -2.337 4.277 -8.430 1.00 89.94 78 GLY A CA 1
ATOM 629 C C . GLY A 1 78 ? -1.766 4.887 -7.144 1.00 89.94 78 GLY A C 1
ATOM 630 O O . GLY A 1 78 ? -2.414 4.860 -6.096 1.00 89.94 78 GLY A O 1
ATOM 631 N N . TRP A 1 79 ? -0.579 5.495 -7.221 1.00 89.81 79 TRP A N 1
ATOM 632 C CA . TRP A 1 79 ? 0.060 6.143 -6.075 1.00 89.81 79 TRP A CA 1
ATOM 633 C C . TRP A 1 79 ? -0.750 7.344 -5.567 1.00 89.81 79 TRP A C 1
ATOM 635 O O . TRP A 1 79 ? -0.998 7.453 -4.364 1.00 89.81 79 TRP A O 1
ATOM 645 N N . SER A 1 80 ? -1.233 8.201 -6.473 1.00 89.31 80 SER A N 1
ATOM 646 C CA . SER A 1 80 ? -2.084 9.345 -6.117 1.00 89.31 80 SER A CA 1
ATOM 647 C C . SER A 1 80 ? -3.442 8.917 -5.556 1.00 89.31 80 SER A C 1
ATOM 649 O O . SER A 1 80 ? -3.916 9.531 -4.600 1.00 89.31 80 SER A O 1
ATOM 651 N N . LEU A 1 81 ? -4.030 7.832 -6.074 1.00 88.00 81 LEU A N 1
ATOM 652 C CA . LEU A 1 81 ? -5.278 7.250 -5.576 1.00 88.00 81 LEU A CA 1
ATOM 653 C C . LEU A 1 81 ? -5.161 6.824 -4.113 1.00 88.00 81 LEU A C 1
ATOM 655 O O . LEU A 1 81 ? -5.969 7.229 -3.274 1.00 88.00 81 LEU A O 1
ATOM 659 N N . ARG A 1 82 ? -4.118 6.042 -3.805 1.00 85.12 82 ARG A N 1
ATOM 660 C CA . ARG A 1 82 ? -3.815 5.588 -2.443 1.00 85.12 82 ARG A CA 1
ATOM 661 C C . ARG A 1 82 ? -3.630 6.783 -1.515 1.00 85.12 82 ARG A C 1
ATOM 663 O O . ARG A 1 82 ? -4.255 6.863 -0.465 1.00 85.12 82 ARG A O 1
ATOM 670 N N . PHE A 1 83 ? -2.822 7.749 -1.938 1.00 83.31 83 PHE A N 1
ATOM 671 C CA . PHE A 1 83 ? -2.532 8.923 -1.127 1.00 83.31 83 PHE A CA 1
ATOM 672 C C . PHE A 1 83 ? -3.768 9.789 -0.867 1.00 83.31 83 PHE A C 1
ATOM 674 O O . PHE A 1 83 ? -3.947 10.327 0.227 1.00 83.31 83 PHE A O 1
ATOM 681 N N . TYR A 1 84 ? -4.647 9.914 -1.859 1.00 85.00 84 TYR A N 1
ATOM 682 C CA . TYR A 1 84 ? -5.909 10.622 -1.714 1.00 85.00 84 TYR A CA 1
ATOM 683 C C . TYR A 1 84 ? -6.841 9.914 -0.721 1.00 85.00 84 TYR A C 1
ATOM 685 O O . TYR A 1 84 ? -7.356 10.566 0.190 1.00 85.00 84 TYR A O 1
ATOM 693 N N . ALA A 1 85 ? -6.991 8.591 -0.839 1.00 83.12 85 ALA A N 1
ATOM 694 C CA . ALA A 1 85 ? -7.761 7.758 0.085 1.00 83.12 85 ALA A CA 1
ATOM 695 C C . ALA A 1 85 ? -7.254 7.873 1.536 1.00 83.12 85 ALA A C 1
ATOM 697 O O . ALA A 1 85 ? -8.025 8.164 2.458 1.00 83.12 85 ALA A O 1
ATOM 698 N N . ASP A 1 86 ? -5.941 7.744 1.734 1.00 80.81 86 ASP A N 1
ATOM 699 C CA . ASP A 1 86 ? -5.312 7.842 3.052 1.00 80.81 86 ASP A CA 1
ATOM 700 C C . ASP A 1 86 ? -5.496 9.238 3.658 1.00 80.81 86 ASP A C 1
ATOM 702 O O . ASP A 1 86 ? -5.890 9.381 4.821 1.00 80.81 86 ASP A O 1
ATOM 706 N N . ARG A 1 87 ? -5.311 10.298 2.859 1.00 81.62 87 ARG A N 1
ATOM 707 C CA . ARG A 1 87 ? -5.564 11.677 3.300 1.00 81.62 87 ARG A CA 1
ATOM 708 C C . ARG A 1 87 ? -7.021 11.909 3.685 1.00 81.62 87 ARG A C 1
ATOM 710 O O . ARG A 1 87 ? -7.268 12.586 4.685 1.00 81.62 87 ARG A O 1
ATOM 717 N N . GLN A 1 88 ? -7.982 11.364 2.937 1.00 81.38 88 GLN A N 1
ATOM 718 C CA . GLN A 1 88 ? -9.404 11.461 3.282 1.00 81.38 88 GLN A CA 1
ATOM 719 C C . GLN A 1 88 ? -9.681 10.815 4.643 1.00 81.38 88 GLN A C 1
ATOM 721 O O . GLN A 1 88 ? -10.257 11.458 5.527 1.00 81.38 88 GLN A O 1
ATOM 726 N N . LYS A 1 89 ? -9.197 9.587 4.851 1.00 79.06 89 LYS A N 1
ATOM 727 C CA . LYS A 1 89 ? -9.351 8.857 6.114 1.00 79.06 89 LYS A CA 1
ATOM 728 C C . LYS A 1 89 ? -8.725 9.608 7.290 1.00 79.06 89 LYS A C 1
ATOM 730 O O . LYS A 1 89 ? -9.367 9.781 8.328 1.00 79.06 89 LYS A O 1
ATOM 735 N N . MET A 1 90 ? -7.508 10.122 7.123 1.00 78.00 90 MET A N 1
ATOM 736 C CA . MET A 1 90 ? -6.830 10.902 8.163 1.00 78.00 90 MET A CA 1
ATOM 737 C C . MET A 1 90 ? -7.586 12.189 8.511 1.00 78.00 90 MET A C 1
ATOM 739 O O . MET A 1 90 ? -7.772 12.499 9.690 1.00 78.00 90 MET A O 1
ATOM 743 N N . ARG A 1 91 ? -8.072 12.928 7.506 1.00 81.00 91 ARG A N 1
ATOM 744 C CA . ARG A 1 91 ? -8.827 14.172 7.718 1.00 81.00 91 ARG A CA 1
ATOM 745 C C . ARG A 1 91 ? -10.133 13.922 8.470 1.00 81.00 91 ARG A C 1
ATOM 747 O O . ARG A 1 91 ? -10.485 14.682 9.372 1.00 81.00 91 ARG A O 1
ATOM 754 N N . PHE A 1 92 ? -10.823 12.839 8.130 1.00 80.31 92 PHE A N 1
ATOM 755 C CA . PHE A 1 92 ? -12.055 12.435 8.795 1.00 80.31 92 PHE A CA 1
ATOM 756 C C . PHE A 1 92 ? -11.832 12.088 10.271 1.00 80.31 92 PHE A C 1
ATOM 758 O O . PHE A 1 92 ? -12.560 12.579 11.134 1.00 80.31 92 PHE A O 1
ATOM 765 N N . ASN A 1 93 ? -10.779 11.322 10.570 1.00 76.31 93 ASN A N 1
ATOM 766 C CA . ASN A 1 93 ? -10.438 10.954 11.943 1.00 76.31 93 ASN A CA 1
ATOM 767 C C . ASN A 1 93 ? -10.048 12.177 12.787 1.00 76.31 93 ASN A C 1
ATOM 769 O O . ASN A 1 93 ? -10.509 12.304 13.920 1.00 76.31 93 ASN A O 1
ATOM 773 N N . ARG A 1 94 ? -9.266 13.117 12.230 1.00 79.19 94 ARG A N 1
ATOM 774 C CA . ARG A 1 94 ? -8.873 14.359 12.929 1.00 79.19 94 ARG A CA 1
ATOM 775 C C . ARG A 1 94 ? -10.054 15.281 13.238 1.00 79.19 94 ARG A C 1
ATOM 777 O O . ARG A 1 94 ? -10.034 15.986 14.237 1.00 79.19 94 ARG A O 1
ATOM 784 N N . THR A 1 95 ? -11.077 15.284 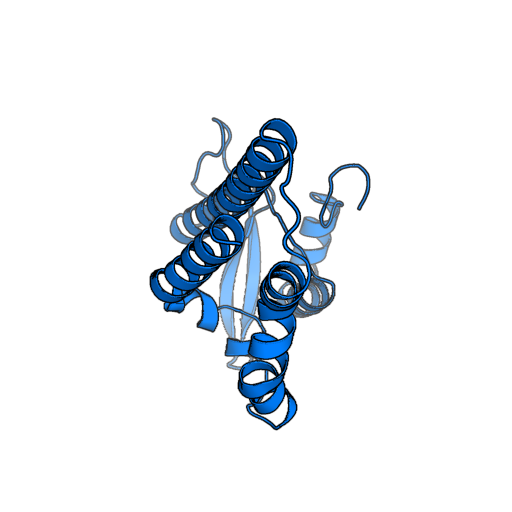12.390 1.00 78.69 95 THR A N 1
ATOM 785 C CA . THR A 1 95 ? -12.248 16.170 12.528 1.00 78.69 95 THR A CA 1
ATOM 786 C C . THR A 1 95 ? -13.454 15.500 13.182 1.00 78.69 95 THR A C 1
ATOM 788 O O . THR A 1 95 ? -14.520 16.113 13.245 1.00 78.69 95 THR A O 1
ATOM 791 N N . GLN A 1 96 ? -13.304 14.251 13.644 1.00 72.12 96 GLN A N 1
ATOM 792 C CA . GLN A 1 96 ? -14.372 13.442 14.242 1.00 72.12 96 GLN A CA 1
ATOM 793 C C . GLN A 1 96 ? -15.681 13.486 13.430 1.00 72.12 96 GLN A C 1
ATOM 795 O O . GLN A 1 96 ? -16.772 13.650 13.970 1.00 72.12 96 GLN A O 1
ATOM 800 N N . GLY A 1 97 ? -15.568 13.394 12.101 1.00 66.81 97 GLY A N 1
ATOM 801 C CA . GLY A 1 97 ? -16.722 13.339 11.200 1.00 66.81 97 GLY A CA 1
ATOM 802 C C . GLY A 1 97 ? -17.311 14.674 10.737 1.00 66.81 97 GLY A C 1
ATOM 803 O O . GLY A 1 97 ? -18.257 14.661 9.958 1.00 66.81 97 GLY A O 1
ATOM 804 N N . LYS A 1 98 ? -16.744 15.827 11.116 1.00 68.12 98 LYS A N 1
ATOM 805 C CA . LYS A 1 98 ? -17.237 17.152 10.677 1.00 68.12 98 LYS A CA 1
ATOM 806 C C . LYS A 1 98 ? -16.697 17.625 9.313 1.00 68.12 98 LYS A C 1
ATOM 808 O O . LYS A 1 98 ? -16.904 18.775 8.935 1.00 68.12 98 LYS A O 1
ATOM 813 N N . CYS A 1 99 ? -15.978 16.778 8.575 1.00 65.75 99 CYS A N 1
ATOM 814 C CA .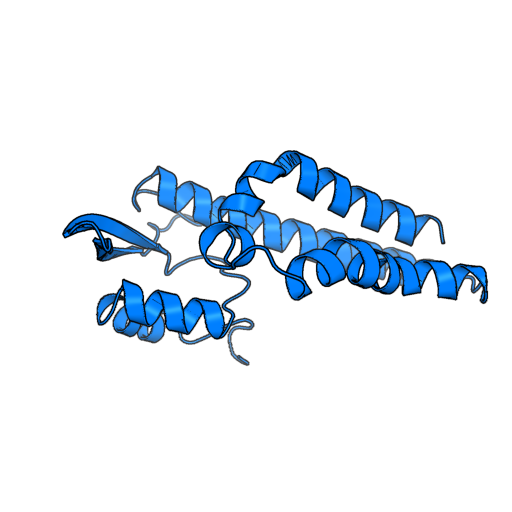 CYS A 1 99 ? -15.433 17.135 7.260 1.00 65.75 99 CYS A CA 1
ATOM 815 C C . CYS A 1 99 ? -16.491 17.140 6.156 1.00 65.75 99 CYS A C 1
ATOM 817 O O . CYS A 1 99 ? -17.371 16.285 6.135 1.00 65.75 99 CYS A O 1
ATOM 819 N N . LEU A 1 100 ? -16.337 18.037 5.179 1.00 71.44 100 LEU A N 1
ATOM 820 C CA . LEU A 1 100 ? -17.032 17.935 3.898 1.00 71.44 100 LEU A CA 1
ATOM 821 C C . LEU A 1 100 ? -16.137 17.223 2.874 1.00 71.44 100 LEU A C 1
ATOM 823 O O . LEU A 1 100 ? -15.017 17.665 2.612 1.00 71.44 100 LEU A O 1
ATOM 827 N N . PHE A 1 101 ? -16.641 16.145 2.275 1.00 70.19 101 PHE A N 1
ATOM 8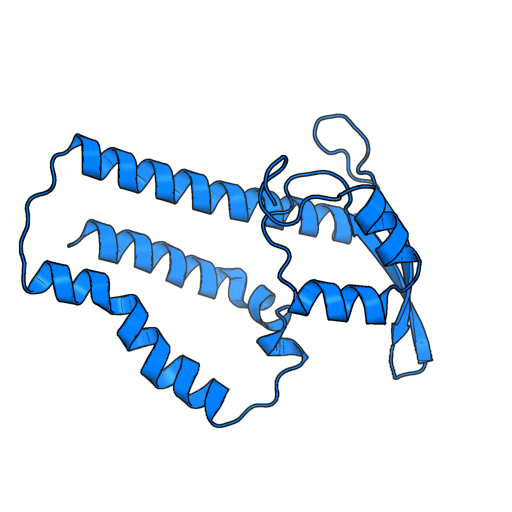28 C CA . PHE A 1 101 ? -16.041 15.492 1.111 1.00 70.19 101 PHE A CA 1
ATOM 829 C C . PHE A 1 101 ? -16.866 15.841 -0.129 1.00 70.19 101 PHE A C 1
ATOM 831 O O . PHE A 1 101 ? -18.073 15.616 -0.153 1.00 70.19 101 PHE A O 1
ATOM 838 N N . TRP A 1 102 ? -16.221 16.434 -1.143 1.00 62.88 102 TRP A N 1
ATOM 839 C CA . TRP A 1 102 ? -16.869 16.863 -2.394 1.00 62.88 102 TRP A CA 1
ATOM 840 C C . TRP A 1 102 ? -18.193 17.628 -2.185 1.00 62.88 102 TRP A C 1
ATOM 842 O O . TRP A 1 102 ? -19.214 17.324 -2.793 1.00 62.88 102 TRP A O 1
ATOM 852 N N . GLY A 1 103 ? -18.191 18.613 -1.280 1.00 62.19 103 GLY A N 1
ATOM 853 C CA . GLY A 1 103 ? -19.355 19.473 -1.022 1.00 62.19 103 GLY A CA 1
ATOM 854 C C . GLY A 1 103 ? -20.492 18.826 -0.218 1.00 62.19 103 GLY A C 1
ATOM 855 O O . GLY A 1 103 ? -21.455 19.512 0.107 1.00 62.19 103 GLY A O 1
ATOM 856 N N . ARG A 1 104 ? -20.385 17.545 0.161 1.00 66.62 104 ARG A N 1
ATOM 857 C CA . ARG A 1 104 ? -21.321 16.862 1.071 1.00 66.62 104 ARG A CA 1
ATOM 858 C C . ARG A 1 104 ? -20.650 16.580 2.413 1.00 66.62 104 ARG A C 1
ATOM 860 O O . ARG A 1 104 ? -19.444 16.351 2.467 1.00 66.62 104 ARG A O 1
ATOM 867 N N . GLN A 1 105 ? -21.411 16.592 3.508 1.00 68.69 105 GLN A N 1
ATOM 868 C CA . GLN A 1 105 ? -20.878 16.177 4.809 1.00 68.69 105 GLN A CA 1
ATOM 869 C C . GLN A 1 105 ? -20.472 14.701 4.767 1.00 68.69 105 GLN A C 1
ATOM 871 O O . GLN A 1 105 ? -21.192 13.864 4.219 1.00 68.69 105 GLN A O 1
ATOM 876 N N . ALA A 1 106 ? -19.298 14.401 5.322 1.00 67.81 106 ALA A N 1
ATOM 877 C CA . ALA A 1 106 ? -18.769 13.053 5.410 1.00 67.81 106 ALA A CA 1
ATOM 878 C C . ALA A 1 106 ? -19.751 12.167 6.179 1.00 67.81 106 ALA A C 1
ATOM 880 O O . ALA A 1 106 ? -20.070 12.436 7.338 1.00 67.81 106 ALA A O 1
ATOM 881 N N . GLN A 1 107 ? -20.223 11.097 5.542 1.00 69.00 107 GLN A N 1
ATOM 882 C CA . GLN A 1 107 ? -21.105 10.149 6.207 1.00 69.00 107 GLN A CA 1
ATOM 883 C C . GLN A 1 107 ? -20.252 9.247 7.092 1.00 69.00 107 GLN A C 1
ATOM 885 O O . GLN A 1 107 ? -19.471 8.425 6.610 1.00 69.00 107 GLN A O 1
ATOM 890 N N . GLY A 1 108 ? -20.375 9.454 8.398 1.00 73.00 108 GLY A N 1
ATOM 891 C CA . GLY A 1 108 ? -19.681 8.700 9.427 1.00 73.00 108 GLY A CA 1
ATOM 892 C C . GLY A 1 108 ? -20.654 7.968 10.332 1.00 73.00 108 GLY A C 1
ATOM 893 O O . GLY A 1 108 ? -21.565 8.608 10.850 1.00 73.00 108 GLY A O 1
ATOM 894 N N . ILE A 1 109 ? -20.453 6.673 10.580 1.00 79.50 109 ILE A N 1
ATOM 895 C CA . ILE A 1 109 ? -21.205 5.968 11.630 1.00 79.50 109 ILE A CA 1
ATOM 896 C C . ILE A 1 109 ? -20.446 6.154 12.952 1.00 79.50 109 ILE A C 1
ATOM 898 O O . ILE A 1 109 ? -19.278 5.756 13.034 1.00 79.50 109 ILE A O 1
ATOM 902 N N . PRO A 1 110 ? -21.040 6.795 13.977 1.00 79.69 110 PRO A N 1
ATOM 903 C CA . PRO A 1 110 ? -20.431 6.872 15.297 1.00 79.69 110 PRO A CA 1
ATOM 904 C C . PRO A 1 110 ? -20.484 5.493 15.962 1.00 79.69 110 PRO A C 1
ATOM 906 O O . PRO A 1 110 ? -21.560 4.940 16.161 1.00 79.69 110 PRO A O 1
ATOM 909 N N . VAL A 1 111 ? -19.327 4.955 16.334 1.00 83.00 111 VAL A N 1
ATOM 910 C CA . VAL A 1 111 ? -19.197 3.658 17.007 1.00 83.00 111 VAL A CA 1
ATOM 911 C C . VAL A 1 111 ? -18.390 3.806 18.295 1.00 83.00 111 VAL A C 1
ATOM 913 O O . VAL A 1 111 ? -17.335 4.448 18.329 1.00 83.00 111 VAL A O 1
ATOM 916 N N . SER A 1 112 ? -18.887 3.215 19.375 1.00 81.19 112 SER A N 1
ATOM 917 C CA . SER A 1 112 ? -18.166 3.082 20.642 1.00 81.19 112 SER A CA 1
ATOM 918 C C . SER A 1 112 ? -17.644 1.660 20.776 1.00 81.19 112 SER A C 1
ATOM 920 O O . SER A 1 112 ? -18.410 0.719 20.593 1.00 81.19 112 SER A O 1
ATOM 922 N N . TYR A 1 113 ? -16.369 1.506 21.118 1.00 80.00 113 TYR A N 1
ATOM 923 C CA . TYR A 1 113 ? -15.778 0.204 21.421 1.00 80.00 113 TYR A CA 1
ATOM 924 C C . TYR A 1 113 ? -15.080 0.248 22.778 1.00 80.00 113 TYR A C 1
ATOM 926 O O . TYR A 1 113 ? -14.625 1.307 23.222 1.00 80.00 113 TYR A O 1
ATOM 934 N N . GLN A 1 114 ? -14.985 -0.906 23.431 1.00 80.75 114 GLN A N 1
ATOM 935 C CA . GLN A 1 114 ? -14.225 -1.060 24.666 1.00 80.75 114 GLN A CA 1
ATOM 936 C C . GLN A 1 114 ? -12.877 -1.709 24.362 1.00 80.75 114 GLN A C 1
ATOM 938 O O . GLN A 1 114 ? -12.792 -2.698 23.636 1.00 80.75 114 GLN A O 1
ATOM 943 N N . THR A 1 115 ? -11.805 -1.121 24.884 1.00 80.69 115 THR A N 1
ATOM 944 C CA . THR A 1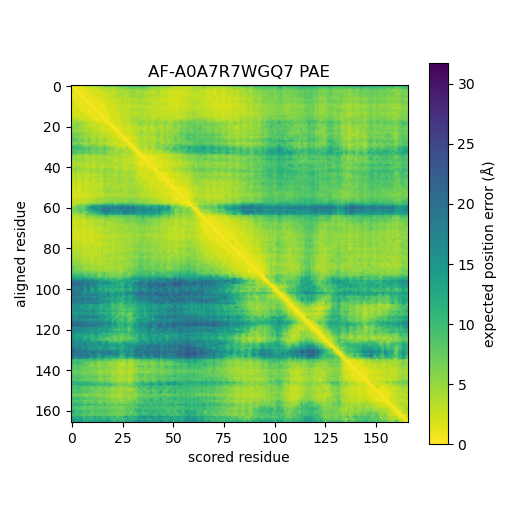 115 ? -10.470 -1.734 24.852 1.00 80.69 115 THR A CA 1
ATOM 945 C C . THR A 1 115 ? -10.395 -2.826 25.926 1.00 80.69 115 THR A C 1
ATOM 947 O O . THR A 1 115 ? -11.163 -2.799 26.885 1.00 80.69 115 THR A O 1
ATOM 950 N N . ARG A 1 116 ? -9.445 -3.765 25.810 1.00 75.88 116 ARG A N 1
ATOM 951 C CA . ARG A 1 116 ? -9.179 -4.807 26.827 1.00 75.88 116 ARG A CA 1
ATOM 952 C C . ARG A 1 116 ? -8.980 -4.246 28.246 1.00 75.88 116 ARG A C 1
ATOM 954 O O . ARG A 1 116 ? -9.286 -4.930 29.210 1.00 75.88 116 ARG A O 1
ATOM 961 N N . ASP A 1 117 ? -8.566 -2.985 28.356 1.00 77.81 117 ASP A N 1
ATOM 962 C CA . ASP A 1 117 ? -8.413 -2.246 29.617 1.00 77.81 117 ASP A CA 1
ATOM 963 C C . ASP A 1 117 ? -9.743 -1.730 30.213 1.00 77.81 117 ASP A C 1
ATOM 965 O O . ASP A 1 117 ? -9.735 -0.928 31.144 1.00 77.81 117 ASP A O 1
ATOM 969 N N . GLY A 1 118 ? -10.895 -2.077 29.627 1.00 77.38 118 GLY A N 1
ATOM 970 C CA . GLY A 1 118 ? -12.225 -1.609 30.045 1.00 77.38 118 GLY A CA 1
ATOM 971 C C . GLY A 1 118 ? -12.545 -0.151 29.681 1.00 77.38 118 GLY A C 1
ATOM 972 O O . GLY A 1 118 ? -13.649 0.332 29.931 1.00 77.38 118 GLY A O 1
ATOM 973 N N . LYS A 1 119 ? -11.608 0.578 29.061 1.00 81.88 119 LYS A N 1
ATOM 974 C CA . LYS A 1 119 ? -11.816 1.969 28.632 1.00 81.88 119 LYS A CA 1
ATOM 975 C C . LYS A 1 119 ? -12.690 2.029 27.381 1.00 81.88 119 LYS A C 1
ATOM 977 O O . LYS A 1 119 ? -12.419 1.354 26.388 1.00 81.88 119 LYS A O 1
ATOM 982 N N . THR A 1 120 ? -13.715 2.878 27.418 1.00 79.44 120 THR A N 1
ATOM 983 C CA . THR A 1 120 ? -14.614 3.112 26.280 1.00 79.44 120 THR A CA 1
ATOM 984 C C . THR A 1 120 ? -14.051 4.214 25.388 1.00 79.44 120 THR A C 1
ATOM 986 O O . THR A 1 120 ? -13.839 5.338 25.841 1.00 79.44 120 THR A O 1
ATOM 989 N N . HIS A 1 121 ? -13.835 3.910 24.110 1.00 78.31 121 HIS A N 1
ATOM 990 C CA . HIS A 1 121 ? -13.370 4.864 23.107 1.00 78.31 121 HIS A CA 1
ATOM 991 C C . HIS A 1 121 ? -14.452 5.105 22.055 1.00 78.31 121 HIS A C 1
ATOM 993 O O . HIS A 1 121 ? -15.077 4.169 21.553 1.00 78.31 121 HIS A O 1
ATOM 999 N N . ARG A 1 122 ? -14.657 6.377 21.697 1.00 75.19 122 ARG A N 1
ATOM 1000 C CA . ARG A 1 122 ? -15.570 6.787 20.627 1.00 75.19 122 ARG A CA 1
ATOM 1001 C C . ARG A 1 122 ? -14.777 6.999 19.344 1.00 75.19 122 ARG A C 1
ATOM 1003 O O . ARG A 1 122 ? -13.794 7.734 19.329 1.00 75.19 122 ARG A O 1
ATOM 1010 N N . SER A 1 123 ? -15.211 6.361 18.270 1.00 76.38 123 SER A N 1
ATOM 1011 C CA . SER A 1 123 ? -14.600 6.473 16.946 1.00 76.38 123 SER A CA 1
ATOM 1012 C C . SER A 1 123 ? -15.680 6.595 15.880 1.00 76.38 123 SER A C 1
ATOM 1014 O O . SER A 1 123 ? -16.845 6.299 16.125 1.00 76.38 123 SER A O 1
ATOM 1016 N N . HIS A 1 124 ? -15.304 7.073 14.701 1.00 76.56 124 HIS A N 1
ATOM 1017 C CA . HIS A 1 124 ? -16.219 7.204 13.576 1.00 76.56 124 HIS A CA 1
ATOM 1018 C C . HIS A 1 124 ? -15.732 6.308 12.438 1.00 76.56 124 HIS A C 1
ATOM 1020 O O . HIS A 1 124 ? -14.548 6.336 12.102 1.00 76.56 124 HIS A O 1
ATOM 1026 N N . LEU A 1 125 ? -16.633 5.523 11.848 1.00 76.12 125 LEU A N 1
ATOM 1027 C CA . LEU A 1 125 ? -16.356 4.746 10.639 1.00 76.12 125 LEU A CA 1
ATOM 1028 C C . LEU A 1 125 ? -16.701 5.591 9.415 1.00 76.12 125 LEU A C 1
ATOM 1030 O O . LEU A 1 125 ? -17.853 5.990 9.235 1.00 76.12 125 LEU A O 1
ATOM 1034 N N . LEU A 1 126 ? -15.698 5.883 8.589 1.00 76.62 126 LEU A N 1
ATOM 1035 C CA . LEU A 1 126 ? -15.866 6.648 7.355 1.00 76.62 126 LEU A CA 1
ATOM 1036 C C . LEU A 1 126 ? -16.602 5.800 6.313 1.00 76.62 126 LEU A C 1
ATOM 1038 O O . LEU A 1 126 ? -16.026 4.839 5.829 1.00 76.62 126 LEU A O 1
ATOM 1042 N N . CYS A 1 127 ? -17.833 6.167 5.946 1.00 60.91 127 CYS A N 1
ATOM 1043 C CA . CYS A 1 127 ? -18.657 5.455 4.951 1.00 60.91 127 CYS A CA 1
ATOM 1044 C C . CYS A 1 127 ? -18.600 6.068 3.550 1.00 60.91 127 CYS A C 1
ATOM 1046 O O . CYS A 1 127 ? -19.082 5.476 2.591 1.00 60.91 127 CYS A O 1
ATOM 1048 N N . SER A 1 128 ? -18.062 7.279 3.431 1.00 54.66 128 SER A N 1
ATOM 1049 C CA . SER A 1 128 ? -18.029 8.043 2.186 1.00 54.66 128 SER A CA 1
ATOM 1050 C C . SER A 1 128 ? -16.597 8.309 1.745 1.00 54.66 128 SER A C 1
ATOM 1052 O O . SER A 1 128 ? -15.760 8.640 2.579 1.00 54.66 128 SER A O 1
ATOM 1054 N N . GLY A 1 129 ? -16.343 8.283 0.441 1.00 61.34 129 GLY A N 1
ATOM 1055 C CA . GLY A 1 129 ? -15.027 8.562 -0.129 1.00 61.34 129 GLY A CA 1
ATOM 1056 C C . GLY A 1 129 ? -14.382 7.318 -0.721 1.00 61.34 129 GLY A C 1
ATOM 1057 O O . GLY A 1 129 ? -15.025 6.285 -0.900 1.00 61.34 129 GLY A O 1
ATOM 1058 N N . MET A 1 130 ? -13.110 7.443 -1.071 1.00 55.56 130 MET A N 1
ATOM 1059 C CA . MET A 1 130 ? -12.372 6.393 -1.750 1.00 55.56 130 MET A CA 1
ATOM 1060 C C . MET A 1 130 ? -11.674 5.528 -0.707 1.00 55.56 130 MET A C 1
ATOM 1062 O O . MET A 1 130 ? -10.634 5.903 -0.179 1.00 55.56 130 MET A O 1
ATOM 1066 N N . ILE A 1 131 ? -12.277 4.393 -0.365 1.00 60.31 131 ILE A N 1
ATOM 1067 C CA . ILE A 1 131 ? -11.687 3.427 0.563 1.00 60.31 131 ILE A CA 1
ATOM 1068 C C . ILE A 1 131 ? -11.079 2.333 -0.291 1.00 60.31 131 ILE A C 1
ATOM 1070 O O . ILE A 1 131 ? -11.728 1.353 -0.640 1.00 60.31 131 ILE A O 1
ATOM 1074 N N . VAL A 1 132 ? -9.835 2.557 -0.694 1.00 53.31 132 VAL A N 1
ATOM 1075 C CA . VAL A 1 132 ? -9.069 1.528 -1.380 1.00 53.31 132 VAL A CA 1
ATOM 1076 C C . VAL A 1 132 ? -8.573 0.592 -0.291 1.00 53.31 132 VAL A C 1
ATOM 1078 O O . VAL A 1 132 ? -7.797 1.017 0.560 1.00 53.31 132 VAL A O 1
ATOM 1081 N N . HIS A 1 133 ? -9.031 -0.660 -0.338 1.00 54.16 133 HIS A N 1
ATOM 1082 C CA . HIS A 1 133 ? -8.541 -1.793 0.449 1.00 54.16 133 HIS A CA 1
ATOM 1083 C C . HIS A 1 133 ? -9.254 -2.051 1.792 1.00 54.16 133 HIS A C 1
ATOM 1085 O O . HIS A 1 133 ? -8.952 -1.451 2.825 1.00 54.16 133 HIS A O 1
ATOM 1091 N N . ARG A 1 134 ? -10.156 -3.042 1.787 1.00 62.47 134 ARG A N 1
ATOM 1092 C CA . ARG A 1 134 ? -10.428 -3.889 2.957 1.00 62.47 134 ARG A CA 1
ATOM 1093 C C . ARG A 1 134 ? -9.868 -5.282 2.698 1.00 62.47 134 ARG A C 1
ATOM 1095 O O . ARG A 1 134 ? -10.245 -5.922 1.720 1.00 62.47 134 ARG A O 1
ATOM 1102 N N . CYS A 1 135 ? -8.990 -5.753 3.576 1.00 64.88 135 CYS A N 1
ATOM 1103 C CA . CYS A 1 135 ? -8.597 -7.158 3.618 1.00 64.88 135 CYS A CA 1
ATOM 1104 C C . CYS A 1 135 ? -9.511 -7.931 4.570 1.00 64.88 135 CYS A C 1
ATOM 1106 O O . CYS A 1 135 ? -9.912 -7.397 5.598 1.00 64.88 135 CYS A O 1
ATOM 1108 N N . PHE A 1 136 ? -9.754 -9.216 4.302 1.00 74.19 136 PHE A N 1
ATOM 1109 C CA . PHE A 1 136 ? -10.551 -10.090 5.178 1.00 74.19 136 PHE A CA 1
ATOM 1110 C C . PHE A 1 136 ? -10.104 -10.051 6.651 1.00 74.19 136 PHE A C 1
ATOM 1112 O O . PHE A 1 136 ? -10.935 -9.963 7.548 1.00 74.19 136 PHE A O 1
ATOM 1119 N N . ARG A 1 137 ? -8.786 -10.021 6.901 1.00 75.31 137 ARG A N 1
ATOM 1120 C CA . ARG A 1 137 ? -8.209 -9.898 8.255 1.00 75.31 137 ARG A CA 1
ATOM 1121 C C . ARG A 1 137 ? -8.557 -8.570 8.939 1.00 75.31 137 ARG A C 1
ATOM 1123 O O . ARG A 1 137 ? -8.716 -8.531 10.156 1.00 75.31 137 ARG A O 1
ATOM 1130 N N . ASP A 1 138 ? -8.642 -7.479 8.175 1.00 78.69 138 ASP A N 1
ATOM 1131 C CA . ASP A 1 138 ? -9.082 -6.181 8.698 1.00 78.69 138 ASP A CA 1
ATOM 1132 C C . ASP A 1 138 ? -10.583 -6.201 8.997 1.00 78.69 138 ASP A C 1
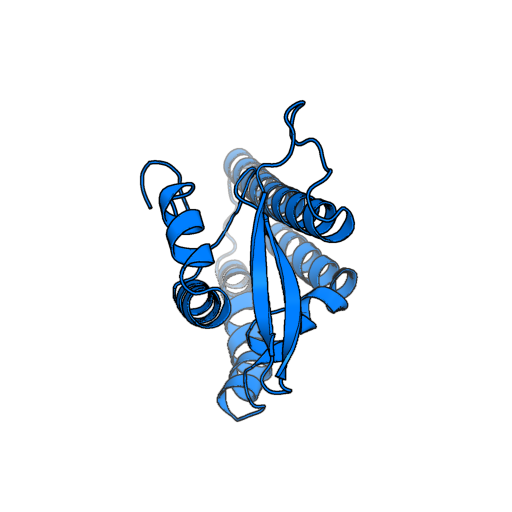ATOM 1134 O O . ASP A 1 138 ? -11.008 -5.599 9.981 1.00 78.69 138 ASP A O 1
ATOM 1138 N N . GLU A 1 139 ? -11.382 -6.897 8.178 1.00 79.69 139 GLU A N 1
ATOM 1139 C CA . GLU A 1 139 ? -12.829 -7.027 8.382 1.00 79.69 139 GLU A CA 1
ATOM 1140 C C . GLU A 1 139 ? -13.150 -7.794 9.658 1.00 79.69 139 GLU A C 1
ATOM 1142 O O . GLU A 1 139 ? -13.947 -7.305 10.449 1.00 79.69 139 GLU A O 1
ATOM 1147 N N . GLU A 1 140 ? -12.506 -8.940 9.883 1.00 82.19 140 GLU A N 1
ATOM 1148 C CA . GLU A 1 140 ? -12.692 -9.750 11.093 1.00 82.19 140 GLU A CA 1
ATOM 1149 C C . GLU A 1 140 ? -12.386 -8.925 12.349 1.00 82.19 140 GLU A C 1
ATOM 1151 O O . GLU A 1 140 ? -13.217 -8.796 13.242 1.00 82.19 140 GLU A O 1
ATOM 1156 N N . LYS A 1 141 ? -11.253 -8.212 12.359 1.00 81.69 141 LYS A N 1
ATOM 1157 C CA . LYS A 1 141 ? -10.890 -7.333 13.480 1.00 81.69 141 LYS A CA 1
ATOM 1158 C C . LYS A 1 141 ? -11.842 -6.152 13.652 1.00 81.69 141 LYS A C 1
ATOM 1160 O O . LYS A 1 141 ? -12.082 -5.721 14.780 1.00 81.69 141 LYS A O 1
ATOM 1165 N N . CYS A 1 142 ? -12.347 -5.578 12.562 1.00 82.94 142 CYS A N 1
ATOM 1166 C CA . CYS A 1 142 ? -13.334 -4.504 12.646 1.00 82.94 142 CYS A CA 1
ATOM 1167 C C . CYS A 1 142 ? -14.689 -5.022 13.145 1.00 82.94 142 CYS A C 1
ATOM 1169 O O . CYS A 1 142 ? -15.326 -4.332 13.939 1.00 82.94 142 CYS A O 1
ATOM 1171 N N . ALA A 1 143 ? -15.098 -6.220 12.730 1.00 85.25 143 ALA A N 1
ATOM 1172 C CA . ALA A 1 143 ? -16.306 -6.883 13.202 1.00 85.25 143 ALA A CA 1
ATOM 1173 C C . ALA A 1 143 ? -16.214 -7.173 14.703 1.00 85.25 143 ALA A C 1
ATOM 1175 O O . ALA A 1 143 ? -17.085 -6.744 15.456 1.00 85.25 143 ALA A O 1
ATOM 1176 N N . ASP A 1 144 ? -15.106 -7.763 15.157 1.00 85.31 144 ASP A N 1
ATOM 1177 C CA . ASP A 1 144 ? -14.861 -8.037 16.576 1.00 85.31 144 ASP A CA 1
ATOM 1178 C C . ASP A 1 144 ? -14.841 -6.756 17.419 1.00 85.31 144 ASP A C 1
ATOM 1180 O O . ASP A 1 144 ? -15.328 -6.719 18.548 1.00 85.31 144 ASP A O 1
ATOM 1184 N N . LYS A 1 145 ? -14.267 -5.676 16.875 1.00 84.44 145 LYS A N 1
ATOM 1185 C CA . LYS A 1 145 ? -14.097 -4.413 17.599 1.00 84.44 145 LYS A CA 1
ATOM 1186 C C . LYS A 1 145 ? -15.368 -3.567 17.656 1.00 84.44 145 LYS A C 1
ATOM 1188 O O . LYS A 1 145 ? -15.615 -2.917 18.670 1.00 84.44 145 LYS A O 1
ATOM 1193 N N . TYR A 1 146 ? -16.112 -3.486 16.556 1.00 84.31 146 TYR A N 1
ATOM 1194 C CA . TYR A 1 146 ? -17.233 -2.553 16.402 1.00 84.31 146 TYR A CA 1
ATOM 1195 C C . TYR A 1 146 ? -18.607 -3.235 16.427 1.00 84.31 146 TYR A C 1
ATOM 1197 O O . TYR A 1 146 ? -19.614 -2.532 16.536 1.00 84.31 146 TYR A O 1
ATOM 1205 N N . GLY A 1 147 ? -18.663 -4.568 16.344 1.00 86.69 147 GLY A N 1
ATOM 1206 C CA . GLY A 1 147 ? -19.886 -5.365 16.439 1.00 86.69 147 GLY A CA 1
ATOM 1207 C C . GLY A 1 147 ? -20.984 -4.863 15.502 1.00 86.69 147 GLY A C 1
ATOM 1208 O O . GLY A 1 147 ? -20.764 -4.669 14.309 1.00 86.69 147 GLY A O 1
ATOM 1209 N N . SER A 1 148 ? -22.153 -4.543 16.059 1.00 85.69 148 SER A N 1
ATOM 1210 C CA . SER A 1 148 ? -23.311 -4.061 15.293 1.00 85.69 148 SER A CA 1
ATOM 1211 C C . SER A 1 148 ? -23.047 -2.783 14.484 1.00 85.69 148 SER A C 1
ATOM 1213 O O . SER A 1 148 ? -23.683 -2.559 13.453 1.00 85.69 148 SER A O 1
ATOM 1215 N N . GLY A 1 149 ? -22.106 -1.937 14.922 1.00 84.50 149 GLY A N 1
ATOM 1216 C CA . GLY A 1 149 ? -21.692 -0.751 14.169 1.00 84.50 149 GLY A CA 1
ATOM 1217 C C . GLY A 1 149 ? -20.938 -1.097 12.880 1.00 84.50 149 GLY A C 1
ATOM 1218 O O . GLY A 1 149 ? -21.015 -0.354 11.901 1.00 84.50 149 GLY A O 1
ATOM 1219 N N . TRP A 1 150 ? -20.250 -2.243 12.856 1.00 84.88 150 TRP A N 1
ATOM 1220 C CA . TRP A 1 150 ? -19.633 -2.793 11.650 1.00 84.88 150 TRP A CA 1
ATOM 1221 C C . TRP A 1 150 ? -20.675 -3.360 10.684 1.00 84.88 150 TRP A C 1
ATOM 1223 O O . TRP A 1 150 ? -20.583 -3.120 9.482 1.00 84.88 150 TRP A O 1
ATOM 1233 N N . ASP A 1 151 ? -21.707 -4.035 11.192 1.00 85.81 151 ASP A N 1
ATOM 1234 C CA . ASP A 1 151 ? -22.783 -4.564 10.346 1.00 85.81 151 ASP A CA 1
ATOM 1235 C C . ASP A 1 151 ? -23.515 -3.443 9.601 1.00 85.81 151 ASP A C 1
ATOM 1237 O O . ASP A 1 151 ? -23.771 -3.538 8.399 1.00 85.81 151 ASP A O 1
ATOM 1241 N N . GLU A 1 152 ? -23.820 -2.341 10.293 1.00 86.31 152 GLU A N 1
ATOM 1242 C CA . GLU A 1 152 ? -24.417 -1.159 9.665 1.00 86.31 152 GLU A CA 1
ATOM 1243 C C . GLU A 1 152 ? -23.488 -0.554 8.602 1.00 86.31 152 GLU A C 1
ATOM 1245 O O . GLU A 1 152 ? -23.935 -0.161 7.520 1.00 86.31 152 GLU A O 1
ATOM 1250 N N . TYR A 1 153 ? -22.187 -0.521 8.883 1.00 84.81 153 TYR A N 1
ATOM 1251 C CA . TYR A 1 153 ? -21.177 -0.040 7.951 1.00 84.81 153 TYR A CA 1
ATOM 1252 C C . TYR A 1 153 ? -21.101 -0.890 6.675 1.00 84.81 153 TYR A C 1
ATOM 1254 O O . TYR A 1 153 ? -21.107 -0.343 5.569 1.00 84.81 153 TYR A O 1
ATOM 1262 N N . CYS A 1 154 ? -21.111 -2.217 6.807 1.00 84.00 154 CYS A N 1
ATOM 1263 C CA . CYS A 1 154 ? -21.124 -3.154 5.684 1.00 84.00 154 CYS A CA 1
ATOM 1264 C C . CYS A 1 154 ? -22.404 -3.053 4.842 1.00 84.00 154 CYS A C 1
ATOM 1266 O O . CYS A 1 154 ? -22.338 -3.196 3.624 1.00 84.00 154 CYS A O 1
ATOM 1268 N N . ARG A 1 155 ? -23.557 -2.721 5.443 1.00 85.81 155 ARG A N 1
ATOM 1269 C CA . ARG A 1 155 ? -24.792 -2.453 4.678 1.00 85.81 155 ARG A CA 1
ATOM 1270 C C . ARG A 1 155 ? -24.695 -1.193 3.819 1.00 85.81 155 ARG A C 1
ATOM 1272 O O . ARG A 1 155 ? -25.244 -1.166 2.723 1.00 85.81 155 ARG A O 1
ATOM 1279 N N . ARG A 1 156 ? -24.032 -0.139 4.311 1.00 83.44 156 ARG A N 1
ATOM 1280 C CA . ARG A 1 156 ? -23.882 1.126 3.566 1.00 83.44 156 ARG A CA 1
ATOM 1281 C C . ARG A 1 156 ? -22.812 1.050 2.483 1.00 83.44 156 ARG A C 1
ATOM 1283 O O . ARG A 1 156 ? -22.951 1.696 1.448 1.00 83.44 156 ARG A O 1
ATOM 1290 N N . VAL A 1 157 ? -21.749 0.288 2.726 1.00 82.56 157 VAL A N 1
ATOM 1291 C CA . VAL A 1 157 ? -20.620 0.133 1.805 1.00 82.56 157 VAL A CA 1
ATOM 1292 C C . VAL A 1 157 ? -20.392 -1.364 1.568 1.00 82.56 157 VAL A C 1
ATOM 1294 O O . VAL A 1 157 ? -19.564 -1.958 2.263 1.00 82.56 157 VAL A O 1
ATOM 1297 N N . PRO A 1 158 ? -21.135 -1.972 0.620 1.00 79.19 158 PRO A N 1
ATOM 1298 C CA . PRO A 1 158 ? -21.097 -3.417 0.385 1.00 79.19 158 PRO A CA 1
ATOM 1299 C C . PRO A 1 158 ? -19.842 -3.875 -0.371 1.00 79.19 158 PRO A C 1
ATOM 1301 O O . PRO A 1 158 ? -19.489 -5.046 -0.310 1.00 79.19 158 PRO A O 1
ATOM 1304 N N . TRP A 1 159 ? -19.173 -2.957 -1.075 1.00 80.00 159 TRP A N 1
ATOM 1305 C CA . TRP A 1 159 ? -18.001 -3.245 -1.905 1.00 80.00 159 TRP A CA 1
ATOM 1306 C C . TRP A 1 159 ? -16.700 -3.161 -1.096 1.00 80.00 159 TRP A C 1
ATOM 1308 O O . TRP A 1 159 ? -16.506 -2.219 -0.318 1.00 80.00 159 TRP A O 1
ATOM 1318 N N . ARG A 1 160 ? -15.794 -4.118 -1.310 1.00 73.69 160 ARG A N 1
ATOM 1319 C CA . ARG A 1 160 ? -14.525 -4.272 -0.582 1.00 73.69 160 ARG A CA 1
ATOM 1320 C C . ARG A 1 160 ? -13.344 -3.584 -1.258 1.00 73.69 160 ARG A C 1
ATOM 1322 O O . ARG A 1 160 ? -12.508 -2.997 -0.569 1.00 73.69 160 ARG A O 1
ATOM 1329 N N . ILE A 1 161 ? -13.248 -3.682 -2.584 1.00 70.75 161 ILE A N 1
ATOM 1330 C CA . ILE A 1 161 ? -12.114 -3.189 -3.380 1.00 70.75 161 ILE A CA 1
ATOM 1331 C C . ILE A 1 161 ? -12.602 -2.417 -4.611 1.00 70.75 161 ILE A C 1
ATOM 1333 O O . ILE A 1 161 ? -12.173 -1.284 -4.825 1.00 70.75 161 ILE A O 1
ATOM 1337 N N . VAL A 1 162 ? -13.489 -3.005 -5.415 1.00 72.62 162 VAL A N 1
ATOM 1338 C CA . VAL A 1 162 ? -13.967 -2.442 -6.682 1.00 72.62 162 VAL A CA 1
ATOM 1339 C C . VAL A 1 162 ? -15.494 -2.345 -6.655 1.00 72.62 162 VAL A C 1
ATOM 1341 O O . VAL A 1 162 ? -16.176 -3.374 -6.694 1.00 72.62 162 VAL A O 1
ATOM 1344 N N . PRO A 1 163 ? -16.060 -1.124 -6.652 1.00 73.88 163 PRO A N 1
ATOM 1345 C CA . PRO A 1 163 ? -17.503 -0.937 -6.719 1.00 73.88 163 PRO A CA 1
ATOM 1346 C C . PRO A 1 163 ? -18.108 -1.650 -7.932 1.00 73.88 163 PRO A C 1
ATOM 1348 O O . PRO A 1 163 ? -17.658 -1.446 -9.057 1.00 73.88 163 PRO A O 1
ATOM 1351 N N . GLY A 1 164 ? -19.129 -2.476 -7.710 1.00 73.50 164 GLY A N 1
ATOM 1352 C CA . GLY A 1 164 ? -19.802 -3.231 -8.771 1.00 73.50 164 GLY A CA 1
ATOM 1353 C C . GLY A 1 164 ? -19.194 -4.602 -9.081 1.00 73.50 164 GLY A C 1
ATOM 1354 O O . GLY A 1 164 ? -19.809 -5.355 -9.829 1.00 73.50 164 GLY A O 1
ATOM 1355 N N . VAL A 1 165 ? -18.028 -4.941 -8.519 1.00 77.62 165 VAL A N 1
ATOM 1356 C CA . VAL A 1 165 ? -17.354 -6.230 -8.760 1.00 77.62 165 VAL A CA 1
ATOM 1357 C C . VAL A 1 165 ? -17.082 -6.967 -7.454 1.00 77.62 165 VAL A C 1
ATOM 1359 O O . VAL A 1 165 ? -17.484 -8.120 -7.316 1.00 77.62 165 VAL A O 1
ATOM 1362 N N . PHE A 1 166 ? -16.399 -6.313 -6.508 1.00 62.78 166 PHE A N 1
ATOM 1363 C CA . PHE A 1 166 ? -15.957 -6.923 -5.256 1.00 62.78 166 PHE A CA 1
ATOM 1364 C C . PHE A 1 166 ? -15.848 -5.905 -4.128 1.00 62.78 166 PHE A C 1
ATOM 1366 O O . PHE A 1 166 ? -15.081 -4.926 -4.260 1.00 62.78 166 PHE A O 1
#

Foldseek 3Di:
DVVLVVLVVVVVVVCVVVVVVVCVDCCNPPNDDDDCVCCVPPPVCVVVSCVVVVVCVVPVDDDDPVVVVVVVVVSVVVVVLVVQQVVVVVVCFVVVQQDDDPNHGFDWQWFWFADPVRDIDIHTDGLDDRNAADDPVNLVVCCVTRPVSSVVSCVSPVDGHDPPPD

Solvent-accessible surface area (backbone atoms only — not comparable to full-atom values): 9763 Å² total; per-residue (Å²): 102,68,65,62,54,50,57,48,49,52,53,54,51,51,47,64,76,46,45,77,56,53,59,70,37,67,64,59,67,71,54,78,92,44,69,68,58,52,45,40,66,72,52,48,44,61,51,64,74,39,43,67,58,55,49,39,68,77,49,82,71,87,73,57,67,68,62,52,51,51,54,52,52,53,49,53,51,53,52,51,51,52,53,51,26,52,51,51,55,52,52,32,63,77,48,75,44,74,39,68,55,94,89,37,74,40,48,48,50,80,37,71,33,68,47,98,85,70,49,77,46,81,46,68,48,78,68,59,80,62,69,78,72,63,51,73,72,56,48,53,53,42,37,74,54,40,43,72,54,33,56,56,48,43,70,76,45,76,54,41,66,39,84,96,79,59

Mean predicted aligned error: 7.55 Å

pLDDT: mean 82.23, std 9.31, range [53.31, 95.25]

Organism: Aspergillus kawachii (NCBI:txid1069201)